Protein AF-A0A8J5TW59-F1 (afdb_monomer_lite)

InterPro domains:
  IPR004875 DDE superfamily endonuclease domain [PF03184] (1-81)

Foldseek 3Di:
DALVVLVCCCVPPVCPPVCSVVLPQEEDEDEPDPSCPDPVNVVSCVVSNYDYHYDYPPCCCPPVCCNPPPVVVVVVVVVVD

Sequence (81 aa):
MDEEGVTVWLDKVWSKRPGGLLQ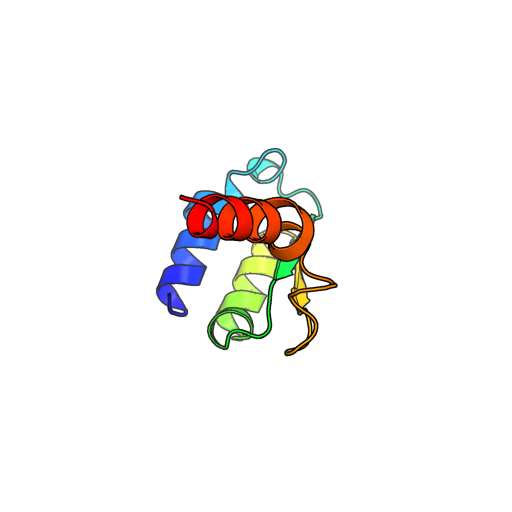ENSLLAWDQFSAHRTENTKRLAKGLNTQLAVIPGGLTSQLQPPDVSTNKPFKNNMREQ

Secondary structure (DSSP, 8-state):
--HHHHHHHIIIIITTSTTTTTT--EEEEEE--GGGGSHHHHHHHHHTTEEEEEEPTT-HHHH-HHIIIIIHHHHHHHHH-

Organism: Homarus americanus (NCBI:txid6706)

Radius of gyration: 14.48 Å; chains: 1; bounding box: 32×23×42 Å

Structure (mmCIF, N/CA/C/O backbone):
data_AF-A0A8J5TW59-F1
#
_entry.id   AF-A0A8J5TW59-F1
#
loop_
_atom_site.group_PDB
_atom_site.id
_atom_site.type_symbol
_atom_site.label_atom_id
_atom_site.label_alt_id
_atom_site.label_comp_id
_atom_site.label_asym_id
_atom_site.label_entity_id
_atom_site.label_seq_id
_atom_site.pdbx_PDB_ins_code
_atom_site.Cartn_x
_atom_site.Cartn_y
_atom_site.Cartn_z
_atom_site.occupancy
_atom_site.B_iso_or_equiv
_atom_site.auth_seq_id
_atom_site.auth_comp_id
_atom_site.auth_asym_id
_atom_site.auth_atom_id
_atom_site.pdbx_PDB_model_num
ATOM 1 N N . MET A 1 1 ? 9.664 8.358 -0.904 1.00 82.88 1 MET A N 1
ATOM 2 C CA . MET A 1 1 ? 8.480 8.368 -0.021 1.00 82.88 1 MET A CA 1
ATOM 3 C C . MET A 1 1 ? 8.915 7.796 1.314 1.00 82.88 1 MET A C 1
ATOM 5 O O . MET A 1 1 ? 9.691 6.854 1.300 1.00 82.88 1 MET A O 1
ATOM 9 N N . ASP A 1 2 ? 8.487 8.375 2.424 1.00 95.56 2 ASP A N 1
ATOM 10 C CA . ASP A 1 2 ? 8.744 7.933 3.800 1.00 95.56 2 ASP A CA 1
ATOM 11 C C . ASP A 1 2 ? 7.408 7.644 4.514 1.00 95.56 2 ASP A C 1
ATOM 13 O O . ASP A 1 2 ? 6.360 7.590 3.869 1.00 95.56 2 ASP A O 1
ATOM 17 N N . GLU A 1 3 ? 7.426 7.405 5.827 1.00 96.00 3 GLU A N 1
ATOM 18 C CA . GLU A 1 3 ? 6.205 7.108 6.594 1.00 96.00 3 GLU A CA 1
ATOM 19 C C . GLU A 1 3 ? 5.193 8.266 6.573 1.00 96.00 3 GLU A C 1
ATOM 21 O O . GLU A 1 3 ? 3.984 8.032 6.470 1.00 96.00 3 GLU A O 1
ATOM 26 N N . GLU A 1 4 ? 5.666 9.513 6.621 1.00 97.06 4 GLU A N 1
ATOM 27 C CA . GLU A 1 4 ? 4.803 10.691 6.514 1.00 97.06 4 GLU A CA 1
ATOM 28 C C . GLU A 1 4 ? 4.148 10.748 5.130 1.00 97.06 4 GLU A C 1
ATOM 30 O O . GLU A 1 4 ? 2.929 10.892 5.017 1.00 97.06 4 GLU A O 1
ATOM 35 N N . GLY A 1 5 ? 4.923 10.510 4.071 1.00 97.69 5 GLY A N 1
ATOM 36 C CA . GLY A 1 5 ? 4.406 10.400 2.713 1.00 97.69 5 GLY A CA 1
ATOM 37 C C . GLY A 1 5 ? 3.352 9.299 2.563 1.00 97.69 5 GLY A C 1
ATOM 38 O O . GLY A 1 5 ? 2.310 9.531 1.948 1.00 97.69 5 GLY A O 1
ATOM 39 N N . VAL A 1 6 ? 3.576 8.120 3.154 1.00 97.69 6 VAL A N 1
ATOM 40 C CA . VAL A 1 6 ? 2.592 7.019 3.166 1.00 97.69 6 VAL A CA 1
ATOM 41 C C . VAL A 1 6 ? 1.320 7.433 3.903 1.00 97.69 6 VAL A C 1
ATOM 43 O O . VAL A 1 6 ? 0.221 7.160 3.425 1.00 97.69 6 VAL A O 1
ATOM 46 N N . THR A 1 7 ? 1.452 8.140 5.025 1.00 97.38 7 THR A N 1
ATOM 47 C CA . THR A 1 7 ? 0.315 8.655 5.799 1.00 97.38 7 THR A CA 1
ATOM 48 C C . THR A 1 7 ? -0.524 9.624 4.967 1.00 97.38 7 THR A C 1
ATOM 50 O O . THR A 1 7 ? -1.739 9.454 4.858 1.00 97.38 7 THR A O 1
ATOM 53 N N . VAL A 1 8 ? 0.122 10.593 4.310 1.00 97.88 8 VAL A N 1
ATOM 54 C CA . VAL A 1 8 ? -0.552 11.544 3.414 1.00 97.88 8 VAL A CA 1
ATOM 55 C C . VAL A 1 8 ? -1.228 10.818 2.254 1.00 97.88 8 VAL 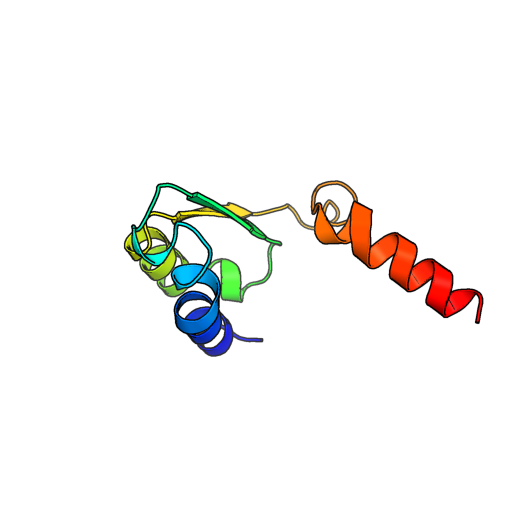A C 1
ATOM 57 O O . VAL A 1 8 ? -2.339 11.175 1.867 1.00 97.88 8 VAL A O 1
ATOM 60 N N . TRP A 1 9 ? -0.590 9.791 1.696 1.00 97.62 9 TRP A N 1
ATOM 61 C CA . TRP A 1 9 ? -1.163 9.021 0.598 1.00 97.62 9 TRP A CA 1
ATOM 62 C C . TRP A 1 9 ? -2.378 8.189 1.036 1.00 97.62 9 TRP A C 1
ATOM 64 O O . TRP A 1 9 ? -3.395 8.183 0.338 1.00 97.62 9 TRP A O 1
ATOM 74 N N . LEU A 1 10 ? -2.322 7.545 2.207 1.00 96.94 10 LEU A N 1
ATOM 75 C CA . LEU A 1 10 ? -3.457 6.806 2.763 1.00 96.94 10 LEU A CA 1
ATOM 76 C C . LEU A 1 10 ? -4.665 7.724 2.994 1.00 96.94 10 LEU A C 1
ATOM 78 O O . LEU A 1 10 ? -5.787 7.367 2.632 1.00 96.94 10 LEU A O 1
ATOM 82 N N . ASP A 1 11 ? -4.430 8.920 3.532 1.00 95.75 11 ASP A N 1
ATOM 83 C CA . ASP A 1 11 ? -5.474 9.915 3.773 1.00 95.75 11 ASP A CA 1
ATOM 84 C C . ASP A 1 11 ? -6.026 10.508 2.471 1.00 95.75 11 ASP A C 1
ATOM 86 O O . ASP A 1 11 ? -7.232 10.509 2.233 1.00 95.75 11 ASP A O 1
ATOM 90 N N . LYS A 1 12 ? -5.163 11.004 1.583 1.00 96.19 12 LYS A N 1
ATOM 91 C CA . LYS A 1 12 ? -5.619 11.804 0.440 1.00 96.19 12 LYS A CA 1
ATOM 92 C C . LYS A 1 12 ? -5.990 10.987 -0.785 1.00 96.19 12 LYS A C 1
ATOM 94 O O . LYS A 1 12 ? -6.776 11.476 -1.594 1.00 96.19 12 LYS A O 1
ATOM 99 N N . VAL A 1 13 ? -5.429 9.790 -0.935 1.00 96.00 13 VAL A N 1
ATOM 100 C CA . VAL A 1 13 ? -5.605 8.955 -2.128 1.00 96.00 13 VAL A CA 1
ATOM 101 C C . VAL A 1 13 ? -6.381 7.698 -1.781 1.00 96.00 13 VAL A C 1
ATOM 103 O O . VAL A 1 13 ? -7.476 7.495 -2.303 1.00 96.00 13 VAL A O 1
ATOM 106 N N . TRP A 1 14 ? -5.856 6.869 -0.877 1.00 96.44 14 TRP A N 1
ATOM 107 C CA . TRP A 1 14 ? -6.464 5.569 -0.599 1.00 96.44 14 TRP A CA 1
ATOM 108 C C . TRP A 1 14 ? -7.863 5.700 0.006 1.00 96.44 14 TRP A C 1
ATOM 110 O O . TRP A 1 14 ? -8.781 5.021 -0.453 1.00 96.44 14 TRP A O 1
ATOM 120 N N . SER A 1 15 ? -8.063 6.589 0.985 1.00 95.88 15 SER A N 1
ATOM 121 C CA . SER A 1 15 ? -9.369 6.782 1.636 1.00 95.88 15 SER A CA 1
ATOM 122 C C . SER A 1 15 ? -10.451 7.315 0.683 1.00 95.88 15 SER A C 1
ATOM 124 O O . SER A 1 15 ? -11.635 7.059 0.884 1.00 95.88 15 SER A O 1
ATOM 126 N N . LYS A 1 16 ? -10.050 8.016 -0.386 1.00 95.62 16 LYS A N 1
ATOM 127 C CA . LYS A 1 16 ? -10.954 8.664 -1.350 1.00 95.62 16 LYS A CA 1
ATOM 128 C C . LYS A 1 16 ? -11.210 7.835 -2.606 1.00 95.62 16 LYS A C 1
ATOM 130 O O . LYS A 1 16 ? -11.899 8.302 -3.511 1.00 95.62 16 LYS A O 1
ATOM 135 N N . ARG A 1 17 ? -10.666 6.616 -2.681 1.00 94.19 17 ARG A N 1
ATOM 136 C CA . ARG A 1 17 ? -10.975 5.672 -3.763 1.00 94.19 17 ARG A CA 1
ATOM 137 C C . ARG A 1 17 ? -12.486 5.369 -3.796 1.00 94.19 17 ARG A C 1
ATOM 139 O O . ARG A 1 17 ? -13.150 5.507 -2.766 1.00 94.19 17 ARG A O 1
ATOM 146 N N . PRO A 1 18 ? -13.039 4.896 -4.924 1.00 93.12 18 PRO A N 1
ATOM 147 C CA . PRO A 1 18 ? -14.404 4.364 -4.956 1.00 93.12 18 PRO A CA 1
ATOM 148 C C . PRO A 1 18 ? -14.622 3.313 -3.850 1.00 93.12 18 PRO A C 1
ATOM 150 O O . PRO A 1 18 ? -13.800 2.416 -3.692 1.00 93.12 18 PRO A O 1
ATOM 153 N N . GLY A 1 19 ? -15.675 3.468 -3.039 1.00 89.69 19 GLY A N 1
ATOM 154 C CA . GLY A 1 19 ? -15.940 2.629 -1.852 1.00 89.69 19 GLY A CA 1
ATOM 155 C C . GLY A 1 19 ? -15.141 3.002 -0.588 1.00 89.69 19 GLY A C 1
ATOM 156 O O . GLY A 1 19 ? -15.500 2.607 0.519 1.00 89.69 19 GLY A O 1
ATOM 157 N N . GLY A 1 20 ? -14.101 3.835 -0.704 1.00 89.12 20 GLY A N 1
ATOM 158 C CA . GLY A 1 20 ? -13.256 4.260 0.417 1.00 89.12 20 GLY A CA 1
ATOM 159 C C . GLY A 1 20 ? -13.964 5.173 1.424 1.00 89.12 20 GLY A C 1
ATOM 160 O O . GLY A 1 20 ? -13.787 4.996 2.627 1.00 89.12 20 GLY A O 1
ATOM 161 N N . LEU A 1 21 ? -14.833 6.079 0.954 1.00 87.94 21 LEU A N 1
ATOM 162 C CA . LEU A 1 21 ? -15.652 6.943 1.823 1.00 87.94 21 LEU A CA 1
ATOM 163 C C . LEU A 1 21 ? -16.669 6.153 2.659 1.00 87.94 21 LEU A C 1
ATOM 165 O O . LEU A 1 21 ? -17.028 6.581 3.750 1.00 87.94 21 LEU A O 1
ATOM 169 N N . LEU A 1 22 ? -17.109 4.998 2.152 1.00 90.94 22 LEU A N 1
ATOM 170 C CA . LEU A 1 22 ? -17.983 4.062 2.863 1.00 90.94 22 LEU A CA 1
ATOM 171 C C . LEU A 1 22 ? -17.195 3.107 3.771 1.00 90.94 22 LEU A C 1
ATOM 173 O O . LEU A 1 22 ? -17.797 2.278 4.447 1.00 90.94 22 LEU A O 1
ATOM 177 N N . GLN A 1 23 ? -15.859 3.212 3.779 1.00 87.94 23 GLN A N 1
ATOM 178 C CA . GLN A 1 23 ? -14.949 2.317 4.492 1.00 87.94 23 GLN A CA 1
ATOM 179 C C . GLN A 1 23 ? -15.266 0.837 4.235 1.00 87.94 23 GLN A C 1
ATOM 181 O O . GLN A 1 23 ? -15.241 0.009 5.149 1.00 87.94 23 GLN A O 1
ATOM 186 N N . GLU A 1 24 ? -15.573 0.490 2.984 1.00 93.50 24 GLU A N 1
ATOM 187 C CA . GLU A 1 24 ? -15.781 -0.903 2.600 1.00 93.50 24 GLU A CA 1
ATOM 188 C C . GLU A 1 24 ? -14.521 -1.729 2.875 1.00 93.50 24 GLU A C 1
ATOM 190 O O . GLU A 1 24 ? -13.392 -1.253 2.696 1.00 93.50 24 GLU A O 1
ATOM 195 N N . ASN A 1 25 ? -14.720 -2.981 3.297 1.00 95.62 25 ASN A N 1
ATOM 196 C CA . ASN A 1 25 ? -13.609 -3.890 3.556 1.00 95.62 25 ASN A CA 1
ATOM 197 C C . ASN A 1 25 ? -12.772 -4.025 2.284 1.00 95.62 25 ASN A C 1
ATOM 199 O O . ASN A 1 25 ? -13.297 -4.286 1.202 1.00 95.62 25 ASN A O 1
ATOM 203 N N . SER A 1 26 ? -11.475 -3.775 2.402 1.00 96.00 26 SER A N 1
ATOM 204 C CA . SER A 1 26 ? -10.580 -3.713 1.256 1.00 96.00 26 SER A CA 1
ATOM 205 C C . SER A 1 26 ? -9.231 -4.334 1.553 1.00 96.00 26 SER A C 1
ATOM 207 O O . SER A 1 26 ? -8.768 -4.355 2.690 1.00 96.00 26 SER A O 1
ATOM 209 N N . LEU A 1 27 ? -8.567 -4.782 0.492 1.00 95.81 27 LEU A N 1
ATOM 210 C CA . LEU A 1 27 ? -7.200 -5.276 0.531 1.00 95.81 27 LEU A CA 1
ATOM 211 C C . LEU A 1 27 ? -6.285 -4.287 -0.195 1.00 95.81 27 LEU A C 1
ATOM 213 O O . LEU A 1 27 ? -6.525 -3.956 -1.355 1.00 95.81 27 LEU A O 1
ATOM 217 N N . LEU A 1 28 ? -5.222 -3.845 0.472 1.00 95.94 28 LEU A N 1
ATOM 218 C CA . LEU A 1 28 ? -4.143 -3.068 -0.128 1.00 95.94 28 LEU A CA 1
ATOM 219 C C . LEU A 1 28 ? -2.890 -3.940 -0.208 1.00 95.94 28 LEU A C 1
ATOM 221 O O . LEU A 1 28 ? -2.296 -4.282 0.815 1.00 95.94 28 LEU A O 1
ATOM 225 N N . ALA A 1 29 ? -2.502 -4.302 -1.431 1.00 94.94 29 ALA A N 1
ATOM 226 C CA . ALA A 1 29 ? -1.296 -5.072 -1.708 1.00 94.94 29 ALA A CA 1
ATOM 227 C C . ALA A 1 29 ? -0.162 -4.156 -2.185 1.00 94.94 29 ALA A C 1
ATOM 229 O O . ALA A 1 29 ? -0.309 -3.437 -3.175 1.00 94.94 29 ALA A O 1
ATOM 230 N N . TRP A 1 30 ? 0.979 -4.207 -1.503 1.00 94.88 30 TRP A N 1
ATOM 231 C CA . TRP A 1 30 ? 2.172 -3.416 -1.822 1.00 94.88 30 TRP A CA 1
ATOM 232 C C . TRP A 1 30 ? 3.464 -4.161 -1.484 1.00 94.88 30 TRP A C 1
ATOM 234 O O . TRP A 1 30 ? 3.437 -5.225 -0.871 1.00 94.88 30 TRP A O 1
ATOM 244 N N . ASP A 1 31 ? 4.602 -3.632 -1.922 1.00 93.94 31 ASP A N 1
ATOM 245 C CA . ASP A 1 31 ? 5.918 -4.231 -1.697 1.00 93.94 31 ASP A CA 1
ATOM 246 C C . ASP A 1 31 ? 6.399 -4.153 -0.228 1.00 93.94 31 ASP A C 1
ATOM 248 O O . ASP A 1 31 ? 5.756 -3.591 0.661 1.00 93.94 31 ASP A O 1
ATOM 252 N N . GLN A 1 32 ? 7.576 -4.730 0.031 1.00 93.44 32 GLN A N 1
ATOM 253 C CA . GLN A 1 32 ? 8.239 -4.752 1.340 1.00 93.44 32 GLN A CA 1
ATOM 254 C C . GLN A 1 32 ? 8.936 -3.440 1.743 1.00 93.44 32 GLN A C 1
ATOM 256 O O . GLN A 1 32 ? 9.777 -3.457 2.654 1.00 93.44 32 GLN A O 1
ATOM 261 N N . PHE A 1 33 ? 8.617 -2.300 1.128 1.00 93.88 33 PHE A N 1
ATOM 262 C CA . PHE A 1 33 ? 9.214 -1.028 1.525 1.00 93.88 33 PHE A CA 1
ATOM 263 C C . PHE A 1 33 ? 9.025 -0.754 3.032 1.00 93.88 33 PHE A C 1
ATOM 265 O O . PHE A 1 33 ? 8.039 -1.158 3.651 1.00 93.88 33 PHE A O 1
ATOM 272 N N . SER A 1 34 ? 10.020 -0.148 3.684 1.00 95.12 34 SER A N 1
ATOM 273 C CA . SER A 1 34 ? 10.042 -0.036 5.152 1.00 95.12 34 SER A CA 1
ATOM 274 C C . SER A 1 34 ? 8.889 0.816 5.689 1.00 95.12 34 SER A C 1
ATOM 276 O O . SER A 1 34 ? 8.237 0.408 6.649 1.00 95.12 34 SER A O 1
ATOM 278 N N . ALA A 1 35 ? 8.571 1.932 5.026 1.00 96.56 35 ALA A N 1
ATOM 279 C CA . ALA A 1 35 ? 7.474 2.824 5.413 1.00 96.56 35 ALA A CA 1
ATOM 280 C C . ALA A 1 35 ? 6.082 2.161 5.322 1.00 96.56 35 ALA A C 1
ATOM 282 O O . ALA A 1 35 ? 5.156 2.543 6.034 1.00 96.56 35 ALA A O 1
ATOM 283 N N . HIS A 1 36 ? 5.941 1.127 4.488 1.00 95.44 36 HIS A N 1
ATOM 284 C CA . HIS A 1 36 ? 4.711 0.343 4.334 1.00 95.44 36 HIS A CA 1
ATOM 285 C C . HIS A 1 36 ? 4.453 -0.605 5.518 1.00 95.44 36 HIS A C 1
ATOM 287 O O . HIS A 1 36 ? 3.338 -1.082 5.727 1.00 95.44 36 HIS A O 1
ATOM 293 N N . ARG A 1 37 ? 5.487 -0.919 6.305 1.00 96.00 37 ARG A N 1
ATOM 294 C CA . ARG A 1 37 ? 5.442 -1.973 7.333 1.00 96.00 37 ARG A CA 1
ATOM 295 C C . ARG A 1 37 ? 5.483 -1.447 8.762 1.00 96.00 37 ARG A C 1
ATOM 297 O O . ARG A 1 37 ? 5.515 -2.252 9.694 1.00 96.00 37 ARG A O 1
ATOM 304 N N . THR A 1 38 ? 5.478 -0.132 8.940 1.00 97.31 38 THR A N 1
ATOM 305 C CA . THR A 1 38 ? 5.501 0.486 10.263 1.00 97.31 38 THR A CA 1
ATOM 306 C C . THR A 1 38 ? 4.183 0.267 11.006 1.00 97.31 38 THR A C 1
ATOM 308 O O . THR A 1 38 ? 3.123 0.060 10.405 1.00 97.31 38 THR A O 1
ATOM 311 N N . GLU A 1 39 ? 4.229 0.322 12.337 1.00 97.69 39 GLU A N 1
ATOM 312 C CA . GLU A 1 39 ? 3.024 0.179 13.161 1.00 97.69 39 GLU A CA 1
ATOM 313 C C . GLU A 1 39 ? 2.032 1.326 12.942 1.00 97.69 39 GLU A C 1
ATOM 315 O O . GLU A 1 39 ? 0.819 1.101 12.939 1.00 97.69 39 GLU A O 1
ATOM 320 N N . ASN A 1 40 ? 2.521 2.543 12.679 1.00 97.38 40 ASN A N 1
ATOM 321 C CA . ASN A 1 40 ? 1.651 3.669 12.358 1.00 97.38 40 ASN A CA 1
ATOM 322 C C . ASN A 1 40 ? 0.863 3.411 11.066 1.00 97.38 40 ASN A C 1
ATOM 324 O O . ASN A 1 40 ? -0.360 3.544 11.053 1.00 97.38 40 ASN A O 1
ATOM 328 N N . THR A 1 41 ? 1.540 2.951 10.015 1.00 97.31 41 THR A N 1
ATOM 329 C CA . THR A 1 41 ? 0.907 2.599 8.743 1.00 97.31 41 THR A CA 1
ATOM 330 C C . THR A 1 41 ? -0.149 1.504 8.906 1.00 97.31 41 THR A C 1
ATOM 332 O O . THR A 1 41 ? -1.273 1.645 8.417 1.00 97.31 41 THR A O 1
ATOM 335 N N . LYS A 1 42 ? 0.158 0.434 9.652 1.00 97.56 42 LYS A N 1
ATOM 336 C CA . LYS A 1 42 ? -0.810 -0.640 9.941 1.00 97.56 42 LYS A CA 1
ATOM 337 C C . LYS A 1 42 ? -2.035 -0.120 10.694 1.00 97.56 42 LYS A C 1
ATOM 339 O O . LYS A 1 42 ? -3.163 -0.493 10.370 1.00 97.56 42 LYS A O 1
ATOM 344 N N . ARG A 1 43 ? -1.826 0.753 11.685 1.00 98.12 43 ARG A N 1
ATOM 345 C CA . ARG A 1 43 ? -2.904 1.371 12.468 1.00 98.12 43 ARG A CA 1
ATOM 346 C C . ARG A 1 43 ? -3.816 2.224 11.588 1.00 98.12 43 ARG A C 1
ATOM 348 O O . ARG A 1 43 ? -5.034 2.100 11.696 1.00 98.12 43 ARG A O 1
ATOM 355 N N . LEU A 1 44 ? -3.240 3.049 10.713 1.00 97.38 44 LEU A N 1
ATOM 356 C CA . LEU A 1 44 ? -3.999 3.888 9.783 1.00 97.38 44 LEU A CA 1
ATOM 357 C C . LEU A 1 44 ? -4.822 3.041 8.807 1.00 97.38 44 LEU A C 1
ATOM 359 O O . LEU A 1 44 ? -6.017 3.275 8.655 1.00 97.38 44 LEU A O 1
ATOM 363 N N . ALA A 1 45 ? -4.224 2.004 8.213 1.00 97.06 45 ALA A N 1
ATOM 364 C CA . ALA A 1 45 ? -4.931 1.093 7.314 1.00 97.06 45 ALA A CA 1
ATOM 365 C C . ALA A 1 45 ? -6.106 0.380 8.007 1.00 97.06 45 ALA A C 1
ATOM 367 O O . ALA A 1 45 ? -7.206 0.319 7.454 1.00 97.06 45 ALA A O 1
ATOM 368 N N . LYS A 1 46 ? -5.916 -0.078 9.253 1.00 96.88 46 LYS A N 1
ATOM 369 C CA . LYS A 1 46 ? -6.993 -0.668 10.061 1.00 96.88 46 LYS A CA 1
ATOM 370 C C . LYS A 1 46 ? -8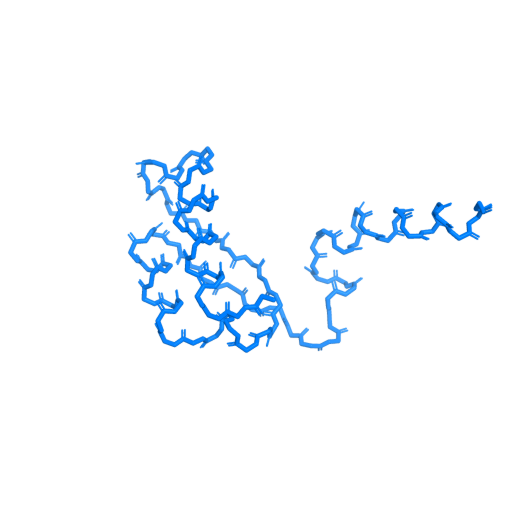.142 0.319 10.298 1.00 96.88 46 LYS A C 1
ATOM 372 O O . LYS A 1 46 ? -9.300 -0.079 10.213 1.00 96.88 46 LYS A O 1
ATOM 377 N N . GLY A 1 47 ? -7.836 1.594 10.551 1.00 96.12 47 GLY A N 1
ATOM 378 C CA . 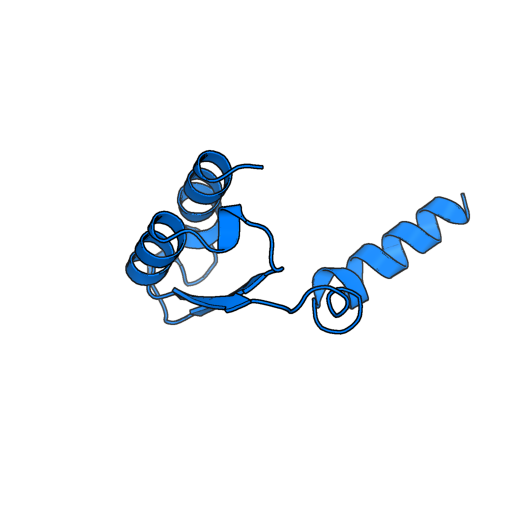GLY A 1 47 ? -8.838 2.660 10.679 1.00 96.12 47 GLY A CA 1
ATOM 379 C C . GLY A 1 47 ? -9.633 2.929 9.394 1.00 96.12 47 GLY A C 1
ATOM 380 O O . GLY A 1 47 ? -10.748 3.432 9.464 1.00 96.12 47 GLY A O 1
ATOM 381 N N . LEU A 1 48 ? -9.092 2.546 8.234 1.00 96.38 48 LEU A N 1
ATOM 382 C CA . LEU A 1 48 ? -9.738 2.633 6.919 1.00 96.38 48 LEU A CA 1
ATOM 383 C C . LEU A 1 48 ? -10.405 1.313 6.487 1.00 96.38 48 LEU A C 1
ATOM 385 O O . LEU A 1 48 ? -10.634 1.115 5.292 1.00 96.38 48 LEU A O 1
ATOM 389 N N . ASN A 1 49 ? -10.639 0.381 7.420 1.00 96.75 49 ASN A N 1
ATOM 390 C CA . ASN A 1 49 ? -11.151 -0.969 7.149 1.00 96.75 49 ASN A CA 1
ATOM 391 C C . ASN A 1 49 ? -10.365 -1.705 6.042 1.00 96.75 49 ASN A C 1
ATOM 393 O O . ASN A 1 49 ? -10.919 -2.404 5.194 1.00 96.75 49 ASN A O 1
ATOM 397 N N . THR A 1 50 ? -9.047 -1.488 6.013 1.00 97.38 50 THR A N 1
ATOM 398 C CA . THR A 1 50 ? -8.158 -2.007 4.975 1.00 97.38 50 THR A CA 1
ATOM 399 C C . THR A 1 50 ? -7.192 -3.031 5.561 1.00 97.38 50 THR A C 1
ATOM 401 O O . THR A 1 50 ? -6.425 -2.737 6.479 1.00 97.38 50 THR A O 1
ATOM 404 N N . GLN A 1 51 ? -7.191 -4.233 4.991 1.00 97.62 51 GLN A N 1
ATOM 405 C CA . GLN A 1 51 ? -6.174 -5.249 5.229 1.00 97.62 51 GLN A CA 1
ATOM 406 C C . GLN A 1 51 ? -4.944 -4.973 4.362 1.00 97.62 51 GLN A C 1
ATOM 408 O O . GLN A 1 51 ? -5.067 -4.626 3.188 1.00 97.62 51 GLN A O 1
ATOM 413 N N . LEU A 1 52 ? -3.751 -5.139 4.931 1.00 97.06 52 LEU A N 1
ATOM 414 C CA . LEU A 1 52 ? -2.490 -4.954 4.213 1.00 97.06 52 LEU A CA 1
ATOM 415 C C . LEU A 1 52 ? -1.912 -6.309 3.801 1.00 97.06 52 LEU A C 1
ATOM 417 O O . LEU A 1 52 ? -1.712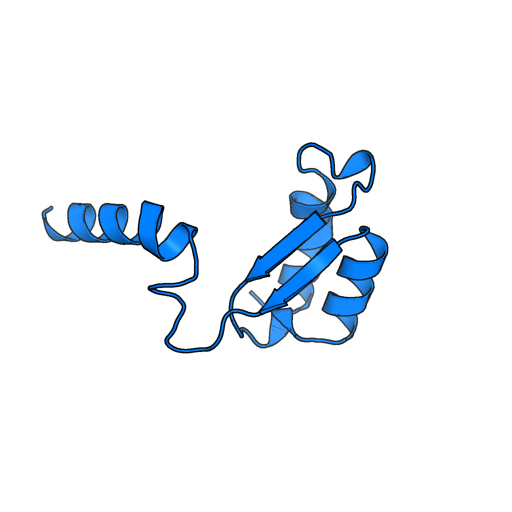 -7.179 4.647 1.00 97.06 52 LEU A O 1
ATOM 421 N N . ALA A 1 53 ? -1.582 -6.455 2.520 1.00 96.19 53 ALA A N 1
ATOM 422 C CA . ALA A 1 53 ? -0.820 -7.576 1.986 1.00 96.19 53 ALA A CA 1
ATOM 423 C C . ALA A 1 53 ? 0.555 -7.092 1.518 1.00 96.19 53 ALA A C 1
ATOM 425 O O . ALA A 1 53 ? 0.669 -6.136 0.754 1.00 96.19 53 ALA A O 1
ATOM 426 N N . VAL A 1 54 ? 1.608 -7.763 1.978 1.00 95.38 54 VAL A N 1
ATOM 427 C CA . VAL A 1 54 ? 2.990 -7.412 1.643 1.00 95.38 54 VAL A CA 1
ATOM 428 C C . VAL A 1 54 ? 3.546 -8.425 0.648 1.00 95.38 54 VAL A C 1
ATOM 430 O O . VAL A 1 54 ? 3.626 -9.615 0.945 1.00 95.38 54 VAL A O 1
ATOM 433 N N . ILE A 1 55 ? 3.960 -7.943 -0.520 1.00 95.06 55 ILE A N 1
ATOM 434 C CA . ILE A 1 55 ? 4.567 -8.746 -1.581 1.00 95.06 55 ILE A CA 1
ATOM 435 C C . ILE A 1 55 ? 6.049 -8.953 -1.255 1.00 95.06 55 ILE A C 1
ATOM 437 O O . ILE A 1 55 ? 6.766 -7.962 -1.081 1.00 95.06 55 ILE A O 1
ATOM 441 N N . PRO A 1 56 ? 6.539 -10.205 -1.179 1.00 92.12 56 PRO A N 1
ATOM 442 C CA . PRO A 1 56 ? 7.934 -10.466 -0.862 1.00 92.12 56 PRO A CA 1
ATOM 443 C C . PRO A 1 56 ? 8.923 -9.848 -1.851 1.00 92.12 56 PRO A C 1
ATOM 445 O O . PRO A 1 56 ? 8.674 -9.800 -3.058 1.00 92.12 56 PRO A O 1
ATOM 448 N N . GLY A 1 57 ? 10.076 -9.414 -1.335 1.00 90.62 57 GLY A N 1
ATOM 449 C CA . GLY A 1 57 ? 11.177 -8.941 -2.170 1.00 90.62 57 GLY A CA 1
ATOM 450 C C . GLY A 1 57 ? 11.579 -9.984 -3.218 1.00 90.62 57 GLY A C 1
ATOM 451 O O . GLY A 1 57 ? 11.580 -11.183 -2.951 1.00 90.62 57 GLY A O 1
ATOM 452 N N . GLY A 1 58 ? 11.884 -9.527 -4.432 1.00 91.50 58 GLY A N 1
ATOM 453 C CA . GLY A 1 58 ? 12.214 -10.397 -5.568 1.00 91.50 58 GLY A CA 1
ATOM 454 C C . GLY A 1 58 ? 11.004 -10.985 -6.301 1.00 91.50 58 GLY A C 1
ATOM 455 O O . GLY A 1 58 ? 11.167 -11.491 -7.409 1.00 91.50 58 GLY A O 1
ATOM 456 N N . LEU A 1 59 ? 9.792 -10.870 -5.746 1.00 93.31 59 LEU A N 1
ATOM 457 C CA . LEU A 1 59 ? 8.561 -11.344 -6.389 1.00 93.31 59 LEU A CA 1
ATOM 458 C C . LEU A 1 59 ? 7.733 -10.228 -7.024 1.00 93.31 59 LEU A C 1
ATOM 460 O O . LEU A 1 59 ? 6.734 -10.510 -7.676 1.00 93.31 59 LEU A O 1
ATOM 464 N N . THR A 1 60 ? 8.140 -8.970 -6.884 1.00 91.44 60 THR A N 1
ATOM 465 C CA . THR A 1 60 ? 7.417 -7.803 -7.403 1.00 91.44 60 THR A CA 1
ATOM 466 C C . THR A 1 60 ? 7.116 -7.911 -8.902 1.00 91.44 60 THR A C 1
ATOM 468 O O . THR A 1 60 ? 5.975 -7.746 -9.321 1.00 91.44 60 THR A O 1
ATOM 471 N N . SER A 1 61 ? 8.096 -8.340 -9.702 1.00 89.31 61 SER A N 1
ATOM 472 C CA . SER A 1 61 ? 7.964 -8.524 -11.155 1.00 89.31 61 SER A CA 1
ATOM 473 C C . SER A 1 61 ? 7.053 -9.680 -11.586 1.00 89.31 61 SER A C 1
ATOM 475 O O . SER A 1 61 ? 6.879 -9.891 -12.785 1.00 89.31 61 SER A O 1
ATOM 477 N N . GLN A 1 62 ? 6.513 -10.444 -10.634 1.00 90.62 62 GLN A N 1
ATOM 478 C CA . GLN A 1 62 ? 5.626 -11.584 -10.870 1.00 90.62 62 GLN A CA 1
ATOM 479 C C . GLN A 1 62 ? 4.274 -11.411 -10.173 1.00 90.62 62 GLN A C 1
ATOM 481 O O . GLN A 1 62 ? 3.240 -11.739 -10.744 1.00 90.62 62 GLN A O 1
ATOM 486 N N . LEU A 1 63 ? 4.285 -10.907 -8.937 1.00 91.12 63 LEU A N 1
ATOM 487 C CA . LEU A 1 63 ? 3.125 -10.853 -8.053 1.00 91.12 63 LEU A CA 1
ATOM 488 C C . LEU A 1 63 ? 2.537 -9.451 -7.896 1.00 91.12 63 LEU A C 1
ATOM 490 O O . LEU A 1 63 ? 1.399 -9.354 -7.448 1.00 91.12 63 LEU A O 1
ATOM 494 N N . GLN A 1 64 ? 3.264 -8.374 -8.226 1.00 92.81 64 GLN A N 1
ATOM 495 C CA . GLN A 1 64 ? 2.709 -7.021 -8.162 1.00 92.81 64 GLN A CA 1
ATOM 496 C C . GLN A 1 64 ? 2.026 -6.695 -9.496 1.00 92.81 64 GLN A C 1
ATOM 498 O O . GLN A 1 64 ? 2.720 -6.493 -10.496 1.00 92.81 64 GLN A O 1
ATOM 503 N N . PRO A 1 65 ? 0.680 -6.601 -9.542 1.00 91.38 65 PRO A N 1
ATOM 504 C CA . PRO A 1 65 ? -0.026 -6.449 -10.811 1.00 91.38 65 PRO A CA 1
ATOM 505 C C . PRO A 1 65 ? 0.426 -5.216 -11.608 1.00 91.38 65 PRO A C 1
ATOM 507 O O . PRO A 1 65 ? 0.751 -5.391 -12.781 1.00 91.38 65 PRO A O 1
ATOM 510 N N . PRO A 1 66 ? 0.582 -4.014 -11.001 1.00 92.06 66 PRO A N 1
ATOM 511 C CA . PRO A 1 66 ? 1.115 -2.854 -11.715 1.00 92.06 66 PRO A CA 1
ATOM 512 C C . PRO A 1 66 ? 2.476 -3.084 -12.383 1.00 92.06 66 PRO A C 1
ATOM 514 O O . PRO A 1 66 ? 2.712 -2.564 -13.473 1.00 92.06 66 PRO A O 1
ATOM 517 N N . ASP A 1 67 ? 3.364 -3.874 -11.774 1.00 92.56 67 ASP A N 1
ATOM 518 C CA . ASP A 1 67 ? 4.687 -4.142 -12.338 1.00 92.56 67 ASP A CA 1
ATOM 519 C C . ASP A 1 67 ? 4.619 -5.040 -13.572 1.00 92.56 67 ASP A C 1
ATOM 521 O O . ASP A 1 67 ? 5.308 -4.786 -14.564 1.00 92.56 67 ASP A O 1
ATOM 525 N N . VAL A 1 68 ? 3.751 -6.052 -13.533 1.00 91.31 68 VAL A N 1
ATOM 526 C CA . VAL A 1 68 ? 3.572 -7.026 -14.615 1.00 91.31 68 VAL A CA 1
ATOM 527 C C . VAL A 1 68 ? 2.786 -6.433 -15.782 1.00 91.31 68 VAL A C 1
ATOM 529 O O . VAL A 1 68 ? 3.219 -6.543 -16.929 1.00 91.31 68 VAL A O 1
ATOM 532 N N . SER A 1 69 ? 1.632 -5.823 -15.504 1.00 93.94 69 SER A N 1
ATOM 533 C CA . SER A 1 69 ? 0.670 -5.426 -16.537 1.00 93.94 69 SER A CA 1
ATOM 534 C C . SER A 1 69 ? 0.916 -4.035 -17.105 1.00 93.94 69 SER A C 1
ATOM 536 O O . SER A 1 69 ? 0.508 -3.772 -18.231 1.00 93.94 69 SER A O 1
ATOM 538 N N . THR A 1 70 ? 1.553 -3.142 -16.341 1.00 94.62 70 THR A N 1
ATOM 539 C CA . THR A 1 70 ? 1.649 -1.717 -16.697 1.00 94.62 70 THR A CA 1
ATOM 540 C C . THR A 1 70 ? 3.098 -1.264 -16.825 1.00 94.62 70 THR A C 1
ATOM 542 O O . THR A 1 70 ? 3.515 -0.827 -17.896 1.00 94.62 70 THR A O 1
ATOM 545 N N . ASN A 1 71 ? 3.906 -1.406 -15.772 1.00 94.06 71 ASN A N 1
ATOM 546 C CA . ASN A 1 71 ? 5.268 -0.875 -15.774 1.00 94.06 71 ASN A CA 1
ATOM 547 C C . ASN A 1 71 ? 6.178 -1.629 -16.743 1.00 94.06 71 ASN A C 1
ATOM 549 O O . ASN A 1 71 ? 7.015 -1.003 -17.387 1.00 94.06 71 ASN A O 1
ATOM 553 N N . LYS A 1 72 ? 6.039 -2.954 -16.863 1.00 93.44 72 LYS A N 1
ATOM 554 C CA . LYS A 1 72 ? 6.823 -3.748 -17.815 1.00 93.44 72 LYS A CA 1
ATOM 555 C C . LYS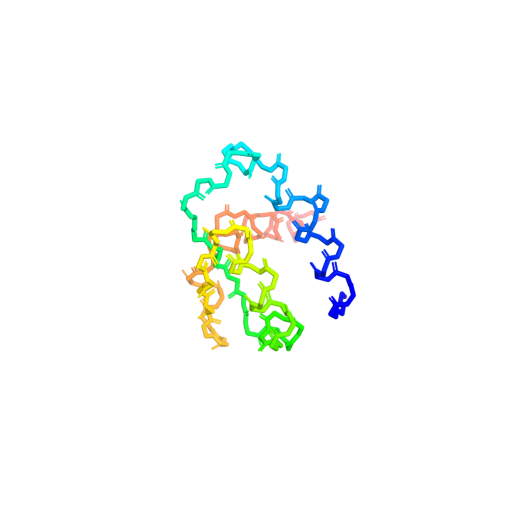 A 1 72 ? 6.598 -3.319 -19.274 1.00 93.44 72 LYS A C 1
ATOM 557 O O . LYS A 1 72 ? 7.591 -2.948 -19.900 1.00 93.44 72 LYS A O 1
ATOM 562 N N . PRO A 1 73 ? 5.366 -3.310 -19.828 1.00 95.25 73 PRO A N 1
ATOM 563 C CA . PRO A 1 73 ? 5.163 -2.851 -21.203 1.00 95.25 73 PRO A CA 1
ATOM 564 C C . PRO A 1 73 ? 5.551 -1.380 -21.389 1.00 95.25 73 PRO A C 1
ATOM 566 O O . PRO A 1 73 ? 6.189 -1.048 -22.383 1.00 95.25 73 PRO A O 1
ATOM 569 N N . PHE A 1 74 ? 5.270 -0.513 -20.409 1.00 96.19 74 PHE A N 1
ATOM 570 C CA . PHE A 1 74 ? 5.695 0.888 -20.450 1.00 96.19 74 PHE A CA 1
ATOM 571 C C . PHE A 1 74 ? 7.221 1.035 -20.579 1.00 96.19 74 PHE A C 1
ATOM 573 O O . PHE A 1 74 ? 7.707 1.716 -21.480 1.00 96.19 74 PHE A O 1
ATOM 580 N N . LYS A 1 75 ? 7.992 0.350 -19.723 1.00 95.12 75 LYS A N 1
ATOM 581 C CA . LYS A 1 75 ? 9.464 0.387 -19.747 1.00 95.12 75 LYS A CA 1
ATOM 582 C C . LYS A 1 75 ? 10.049 -0.232 -21.015 1.00 95.12 75 LYS A C 1
ATOM 584 O O . LYS A 1 75 ? 11.104 0.218 -21.447 1.00 95.12 75 LYS A O 1
ATOM 589 N N . ASN A 1 76 ? 9.409 -1.252 -21.589 1.00 95.75 76 ASN A N 1
ATOM 590 C CA . ASN A 1 76 ? 9.841 -1.834 -22.861 1.00 95.75 76 ASN A CA 1
ATOM 591 C C . ASN A 1 76 ? 9.709 -0.810 -23.993 1.00 95.75 76 ASN A C 1
ATOM 593 O O . ASN A 1 76 ? 10.701 -0.520 -24.651 1.00 95.75 76 ASN A O 1
ATOM 597 N N . ASN A 1 77 ? 8.540 -0.176 -24.121 1.00 96.31 77 ASN A N 1
ATOM 598 C CA . ASN A 1 77 ? 8.306 0.852 -25.139 1.00 96.31 77 ASN A CA 1
ATOM 599 C C . ASN A 1 77 ? 9.280 2.033 -25.009 1.00 96.31 77 ASN A C 1
ATOM 601 O O . ASN A 1 77 ? 9.757 2.546 -26.011 1.00 96.31 77 ASN A O 1
ATOM 605 N N . MET A 1 78 ? 9.613 2.452 -23.782 1.00 96.25 78 MET A N 1
ATOM 606 C CA . MET A 1 78 ? 10.598 3.520 -23.551 1.00 96.25 78 MET A CA 1
ATOM 607 C C . MET A 1 78 ? 12.025 3.165 -23.982 1.00 96.25 78 MET A C 1
ATOM 609 O O . MET A 1 78 ? 12.825 4.069 -24.167 1.00 96.25 78 MET A O 1
ATOM 613 N N . ARG A 1 79 ? 12.377 1.876 -24.049 1.00 95.19 79 ARG A N 1
ATOM 614 C CA . ARG A 1 79 ? 13.717 1.419 -24.459 1.00 95.19 79 ARG A CA 1
ATOM 615 C C . ARG A 1 79 ? 13.828 1.195 -25.962 1.00 95.19 79 ARG A C 1
ATOM 617 O O . ARG A 1 79 ? 14.937 1.086 -26.470 1.00 95.19 79 ARG A O 1
ATOM 624 N N . GLU A 1 80 ? 12.691 1.039 -26.628 1.00 91.94 80 GLU A N 1
ATOM 625 C CA . GLU A 1 80 ? 12.594 0.905 -28.082 1.00 91.94 80 GLU A CA 1
ATOM 626 C C . GLU A 1 80 ? 12.579 2.272 -28.793 1.00 91.94 80 GLU A C 1
ATOM 628 O O . GLU A 1 80 ? 12.728 2.315 -30.013 1.00 91.94 80 GLU A O 1
ATOM 633 N N . GLN A 1 81 ? 12.422 3.368 -28.038 1.00 65.06 81 GLN A N 1
ATOM 634 C CA . GLN A 1 81 ? 12.579 4.758 -28.488 1.00 65.06 81 GLN A CA 1
ATOM 635 C C . GLN A 1 81 ? 13.973 5.292 -28.156 1.00 65.06 81 GLN A C 1
ATOM 637 O O . GLN A 1 81 ? 14.482 6.097 -28.967 1.00 65.06 81 GLN A O 1
#

pLDDT: mean 94.25, std 4.32, range [65.06, 98.12]